Protein AF-A0A352HNA4-F1 (afdb_monomer)

Structure (mmCIF, N/CA/C/O backbone):
data_AF-A0A352HNA4-F1
#
_entry.id   AF-A0A352HNA4-F1
#
loop_
_atom_site.group_PDB
_atom_site.id
_atom_site.type_symbol
_atom_site.label_atom_id
_atom_site.label_alt_id
_atom_site.label_comp_id
_atom_site.label_asym_id
_atom_site.label_entity_id
_atom_site.label_seq_id
_atom_site.pdbx_PDB_ins_code
_atom_site.Cartn_x
_atom_site.Cartn_y
_atom_site.Cartn_z
_atom_site.occupancy
_atom_site.B_iso_or_equiv
_atom_site.auth_seq_id
_atom_site.auth_comp_id
_atom_site.auth_asym_id
_atom_site.auth_atom_id
_atom_site.pdbx_PDB_model_num
ATOM 1 N N . MET A 1 1 ? 12.534 5.292 6.361 1.00 40.81 1 MET A N 1
ATOM 2 C CA . MET A 1 1 ? 12.050 6.689 6.329 1.00 40.81 1 MET A CA 1
ATOM 3 C C . MET A 1 1 ? 10.908 6.741 5.325 1.00 40.81 1 MET A C 1
ATOM 5 O O . MET A 1 1 ? 11.151 6.513 4.149 1.00 40.81 1 MET A O 1
ATOM 9 N N . PHE A 1 2 ? 9.663 6.912 5.771 1.00 53.41 2 PHE A N 1
ATOM 10 C CA . PHE A 1 2 ? 8.498 7.028 4.883 1.00 53.41 2 PHE A CA 1
ATOM 11 C C . PHE A 1 2 ? 8.170 8.506 4.660 1.00 53.41 2 PHE A C 1
ATOM 13 O O . PHE A 1 2 ? 8.386 9.325 5.550 1.00 53.41 2 PHE A O 1
ATOM 20 N N . ILE A 1 3 ? 7.695 8.856 3.463 1.00 56.31 3 ILE A N 1
ATOM 21 C CA . ILE A 1 3 ? 7.372 10.242 3.120 1.00 56.31 3 ILE A CA 1
ATOM 22 C C . ILE A 1 3 ? 5.855 10.395 3.152 1.00 56.31 3 ILE A C 1
ATOM 24 O O . ILE A 1 3 ? 5.132 9.811 2.341 1.00 56.31 3 ILE A O 1
ATOM 28 N N . LEU A 1 4 ? 5.376 11.196 4.100 1.00 54.31 4 LEU A N 1
ATOM 29 C CA . LEU A 1 4 ? 4.003 11.681 4.100 1.00 54.31 4 LEU A CA 1
ATOM 30 C C . LEU A 1 4 ? 3.920 12.816 3.079 1.00 54.31 4 LEU A C 1
ATOM 32 O O . LEU A 1 4 ? 4.580 13.843 3.230 1.00 54.31 4 LEU A O 1
ATOM 36 N N . VAL A 1 5 ? 3.137 12.621 2.018 1.00 55.47 5 VAL A N 1
ATOM 37 C CA . VAL A 1 5 ? 2.938 13.637 0.983 1.00 55.47 5 VAL A CA 1
ATOM 38 C C . VAL A 1 5 ? 1.537 14.208 1.169 1.00 55.47 5 VAL A C 1
ATOM 40 O O . VAL A 1 5 ? 0.538 13.599 0.788 1.00 55.47 5 VAL A O 1
ATOM 43 N N . LYS A 1 6 ? 1.438 15.399 1.765 1.00 45.88 6 LYS A N 1
ATOM 44 C CA . LYS A 1 6 ? 0.175 16.14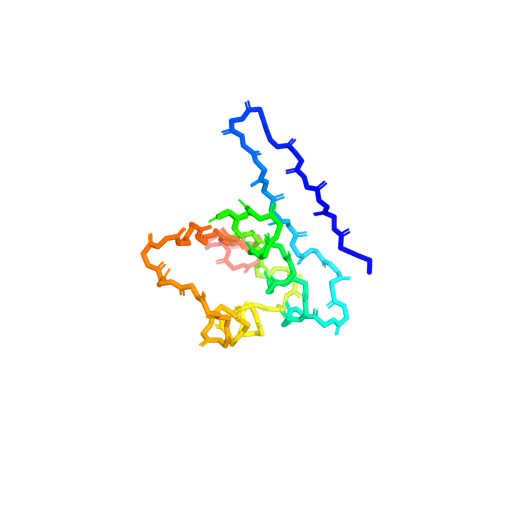6 1.794 1.00 45.88 6 LYS A CA 1
ATOM 45 C C . LYS A 1 6 ? -0.109 16.630 0.372 1.00 45.88 6 LYS A C 1
ATOM 47 O O . LYS A 1 6 ? 0.616 17.471 -0.150 1.00 45.88 6 LYS A O 1
ATOM 52 N N . THR A 1 7 ? -1.128 16.071 -0.272 1.00 51.44 7 THR A N 1
ATOM 53 C CA . THR A 1 7 ? -1.577 16.537 -1.590 1.00 51.44 7 THR A CA 1
ATOM 54 C C . THR A 1 7 ? -2.659 17.600 -1.420 1.00 51.44 7 THR A C 1
ATOM 56 O O . THR A 1 7 ? -3.329 17.648 -0.388 1.00 51.44 7 THR A O 1
ATOM 59 N N . ALA A 1 8 ? -2.833 18.467 -2.419 1.00 48.25 8 ALA A N 1
ATOM 60 C CA . ALA A 1 8 ? -3.790 19.578 -2.374 1.00 48.25 8 ALA A CA 1
ATOM 61 C C . ALA A 1 8 ? -5.256 19.139 -2.157 1.00 48.25 8 ALA A C 1
ATOM 63 O O . ALA A 1 8 ? -6.073 19.940 -1.718 1.00 48.25 8 ALA A O 1
ATOM 64 N N . THR A 1 9 ? -5.581 17.871 -2.425 1.00 53.31 9 THR A N 1
ATOM 65 C CA . THR A 1 9 ? -6.926 17.285 -2.310 1.00 53.31 9 THR A CA 1
ATOM 66 C C . THR A 1 9 ? -7.067 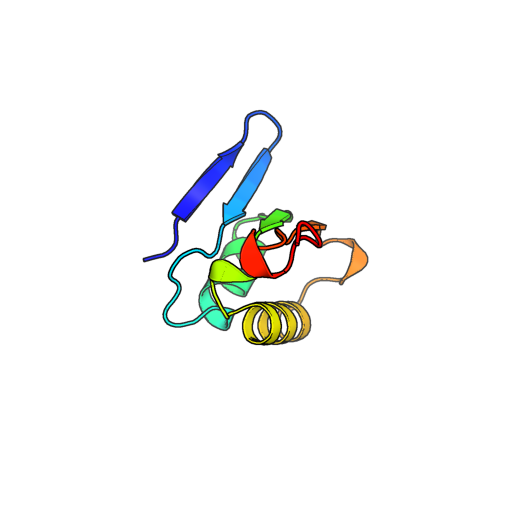16.274 -1.163 1.00 53.31 9 THR A C 1
ATOM 68 O O . THR A 1 9 ? -8.139 15.698 -0.997 1.00 53.31 9 THR A O 1
ATOM 71 N N . GLY A 1 10 ? -6.017 16.043 -0.358 1.00 60.59 10 GLY A N 1
ATOM 72 C CA . GLY A 1 10 ? -6.059 15.090 0.757 1.00 60.59 10 GLY A CA 1
ATOM 73 C C . GLY A 1 10 ? -4.696 14.574 1.237 1.00 60.59 10 GLY A C 1
ATOM 74 O O . GLY A 1 10 ? -3.644 14.806 0.631 1.00 60.59 10 GLY A O 1
ATOM 75 N N . LEU A 1 11 ? -4.717 13.856 2.362 1.00 63.56 11 LEU A N 1
ATOM 76 C CA . LEU A 1 11 ? -3.562 13.175 2.951 1.00 63.56 11 LEU A CA 1
ATOM 77 C C . LEU A 1 11 ? -3.239 11.906 2.135 1.00 63.56 11 LEU A C 1
ATOM 79 O O . LEU A 1 11 ? -4.067 10.998 2.047 1.00 63.56 11 LEU A O 1
ATOM 83 N N . ARG A 1 12 ? -2.044 11.834 1.528 1.00 67.06 12 ARG A N 1
ATOM 84 C CA . ARG A 1 12 ? -1.577 10.665 0.766 1.00 67.06 12 ARG A CA 1
ATOM 85 C C . ARG A 1 12 ? -0.286 10.103 1.354 1.00 67.06 12 ARG A C 1
ATOM 87 O O . ARG A 1 12 ? 0.691 10.824 1.555 1.00 67.06 12 ARG A O 1
ATOM 94 N N . LEU A 1 13 ? -0.263 8.796 1.594 1.00 67.62 13 LEU A N 1
ATOM 95 C CA . LEU A 1 13 ? 0.954 8.096 1.988 1.00 67.62 13 LEU A CA 1
ATOM 96 C C . LEU A 1 13 ? 1.687 7.640 0.724 1.00 67.62 13 LEU A C 1
ATOM 98 O O . LEU A 1 13 ? 1.100 6.942 -0.099 1.00 67.62 13 LEU A O 1
ATOM 102 N N . CYS A 1 14 ? 2.966 7.993 0.571 1.00 70.00 14 CYS A N 1
ATOM 103 C CA . CYS A 1 14 ? 3.817 7.453 -0.491 1.00 70.00 14 CYS A CA 1
ATOM 104 C C . CYS A 1 14 ? 4.969 6.643 0.118 1.00 70.00 14 CYS A C 1
ATOM 106 O O . CYS A 1 14 ? 5.807 7.167 0.856 1.00 70.00 14 CYS A O 1
ATOM 108 N N . ILE A 1 15 ? 5.027 5.351 -0.203 1.00 67.31 15 ILE A N 1
ATOM 109 C CA . ILE A 1 15 ? 5.942 4.399 0.434 1.00 67.31 15 ILE A CA 1
ATOM 110 C C . ILE A 1 15 ? 7.184 4.212 -0.447 1.00 67.31 15 ILE A C 1
ATOM 112 O O . ILE A 1 15 ? 7.354 3.187 -1.102 1.00 67.31 15 ILE A O 1
ATOM 116 N N . LEU A 1 16 ? 8.045 5.233 -0.487 1.00 57.34 16 LEU A N 1
ATOM 117 C CA . LEU A 1 16 ? 9.279 5.215 -1.287 1.00 57.34 16 LEU A CA 1
ATOM 118 C C . LEU A 1 16 ? 10.392 4.346 -0.672 1.00 57.34 16 LEU A C 1
ATOM 120 O O . LEU A 1 16 ? 11.112 3.675 -1.402 1.00 57.34 16 LEU A O 1
ATOM 124 N N . TRP A 1 17 ? 10.546 4.363 0.659 1.00 55.53 17 TRP A N 1
ATOM 125 C CA . TRP A 1 17 ? 11.650 3.685 1.359 1.00 55.53 17 TRP A CA 1
ATOM 126 C C . TRP A 1 17 ? 11.255 3.260 2.788 1.00 55.53 17 TRP A C 1
ATOM 128 O O . TRP A 1 17 ? 11.858 3.647 3.798 1.00 55.53 17 TRP A O 1
ATOM 138 N N . ALA A 1 18 ? 10.162 2.500 2.893 1.00 61.44 18 ALA A N 1
ATOM 139 C CA . ALA A 1 18 ? 9.766 1.888 4.157 1.00 61.44 18 ALA A CA 1
ATOM 140 C C . ALA A 1 18 ? 10.497 0.558 4.357 1.00 61.44 18 ALA A C 1
ATOM 142 O O . ALA A 1 18 ? 10.313 -0.385 3.590 1.00 61.44 18 ALA A O 1
ATOM 143 N N . THR A 1 19 ? 11.280 0.479 5.430 1.00 64.25 19 THR A N 1
ATOM 144 C CA . THR A 1 19 ? 11.869 -0.766 5.941 1.00 64.25 19 THR A CA 1
ATOM 145 C C . THR A 1 19 ? 10.797 -1.772 6.372 1.00 64.25 19 THR A C 1
ATOM 147 O O . THR A 1 19 ? 11.020 -2.971 6.262 1.00 64.25 19 THR A O 1
ATOM 150 N N . SER A 1 20 ? 9.618 -1.294 6.792 1.00 78.12 20 SER A N 1
ATOM 151 C CA . SER A 1 20 ? 8.430 -2.112 7.069 1.00 78.12 20 SER A CA 1
ATOM 152 C C . SER A 1 20 ? 7.177 -1.473 6.449 1.00 78.12 20 SER A C 1
ATOM 154 O O . SER A 1 20 ? 6.602 -0.552 7.039 1.00 78.12 20 SER A O 1
ATOM 156 N N . PRO A 1 21 ? 6.751 -1.910 5.247 1.00 78.31 21 PRO A N 1
ATOM 157 C CA . PRO A 1 21 ? 5.528 -1.420 4.610 1.00 78.31 21 PRO A CA 1
ATOM 158 C C . PRO A 1 21 ? 4.266 -1.691 5.439 1.00 78.31 21 PRO A C 1
ATOM 160 O O . PRO A 1 21 ? 3.399 -0.826 5.492 1.00 78.31 21 PRO A O 1
ATOM 163 N N . ALA A 1 22 ? 4.206 -2.829 6.141 1.00 80.75 22 ALA A N 1
ATOM 164 C CA . ALA A 1 22 ? 3.083 -3.211 7.001 1.00 80.75 22 ALA A CA 1
ATOM 165 C C . ALA A 1 22 ? 2.794 -2.175 8.092 1.00 80.75 22 ALA A C 1
ATOM 167 O O . ALA A 1 22 ? 1.703 -1.609 8.139 1.00 80.75 22 ALA A O 1
ATOM 168 N N . ALA A 1 23 ? 3.805 -1.851 8.904 1.00 81.88 23 ALA A N 1
ATOM 169 C CA . ALA A 1 23 ? 3.654 -0.873 9.978 1.00 81.88 23 ALA A CA 1
ATOM 170 C C . ALA A 1 23 ? 3.272 0.515 9.437 1.00 81.88 23 ALA A C 1
ATOM 172 O O . ALA A 1 23 ? 2.397 1.174 9.988 1.00 81.88 23 ALA A O 1
ATOM 173 N N . CYS A 1 24 ? 3.881 0.939 8.323 1.00 84.19 24 CYS A N 1
ATOM 174 C CA . CYS A 1 24 ? 3.610 2.256 7.745 1.00 84.19 24 CYS A CA 1
ATOM 175 C C . CYS A 1 24 ? 2.172 2.388 7.225 1.00 84.19 24 CYS A C 1
ATOM 177 O O . CYS A 1 24 ? 1.561 3.440 7.393 1.00 84.19 24 CYS A O 1
ATOM 179 N N . VAL A 1 25 ? 1.645 1.353 6.561 1.00 86.81 25 VAL A N 1
ATOM 180 C CA . VAL A 1 25 ? 0.286 1.379 6.002 1.00 86.81 25 VAL A CA 1
ATOM 181 C C . VAL A 1 25 ? -0.749 1.379 7.118 1.00 86.81 25 VAL A C 1
ATOM 183 O O . VAL A 1 25 ? -1.623 2.241 7.094 1.00 86.81 25 VAL A O 1
ATOM 186 N N . CYS A 1 26 ? -0.636 0.488 8.109 1.00 86.75 26 CYS A N 1
ATOM 187 C CA . CYS A 1 26 ? -1.636 0.434 9.177 1.00 86.75 26 CYS A CA 1
ATOM 188 C C . CYS A 1 26 ? -1.618 1.708 10.028 1.00 86.75 26 CYS A C 1
ATOM 190 O O . CYS A 1 26 ? -2.674 2.297 10.232 1.00 86.75 26 CYS A O 1
ATOM 192 N N . GLN A 1 27 ? -0.440 2.234 10.384 1.00 86.44 27 GLN A N 1
ATOM 193 C CA . GLN A 1 27 ? -0.350 3.527 11.077 1.00 86.44 27 GLN A CA 1
ATOM 194 C C . GLN A 1 27 ? -0.954 4.672 10.260 1.00 86.44 27 GLN A C 1
ATOM 196 O O . GLN A 1 27 ? -1.616 5.549 10.808 1.00 86.44 27 GLN A O 1
ATOM 201 N N . ALA A 1 28 ? -0.746 4.691 8.940 1.00 84.88 28 ALA A N 1
ATOM 202 C CA . ALA A 1 28 ? -1.353 5.711 8.096 1.00 84.88 28 ALA A CA 1
ATOM 203 C C . ALA A 1 28 ? -2.884 5.591 8.069 1.00 84.88 28 ALA A C 1
ATOM 205 O O . ALA A 1 28 ? -3.571 6.609 8.125 1.00 84.88 28 ALA A O 1
ATOM 206 N N . ILE A 1 29 ? -3.423 4.372 8.014 1.00 87.06 29 ILE A N 1
ATOM 207 C CA . ILE A 1 29 ? -4.868 4.125 8.083 1.00 87.06 29 ILE A CA 1
ATOM 208 C C . ILE A 1 29 ? -5.430 4.577 9.439 1.00 87.06 29 ILE A C 1
ATOM 210 O O . ILE A 1 29 ? -6.435 5.294 9.451 1.00 87.06 29 ILE A O 1
ATOM 214 N N . GLU A 1 30 ? -4.751 4.251 10.543 1.00 86.69 30 GLU A N 1
ATOM 215 C CA . GLU A 1 30 ? -5.109 4.660 11.912 1.00 86.69 30 GLU A CA 1
ATOM 216 C C . GLU A 1 30 ? -5.193 6.185 12.058 1.00 86.69 30 GLU A C 1
ATOM 218 O O . GLU A 1 30 ? -6.136 6.702 12.651 1.00 86.69 30 GLU A O 1
ATOM 223 N N . VAL A 1 31 ? -4.254 6.932 11.463 1.00 86.25 31 VAL A N 1
ATOM 224 C CA . VAL A 1 31 ? -4.266 8.408 11.501 1.00 86.25 31 VAL A CA 1
ATOM 225 C C . VAL A 1 31 ? -5.140 9.047 10.407 1.00 86.25 31 VAL A C 1
ATOM 227 O O . VAL A 1 31 ? -5.133 10.268 10.246 1.00 86.25 31 VAL A O 1
ATOM 230 N N . GLY A 1 32 ? -5.902 8.246 9.651 1.00 86.62 32 GLY A N 1
ATOM 231 C CA . GLY A 1 32 ? -6.944 8.721 8.731 1.00 86.62 32 GLY A CA 1
ATOM 232 C C . GLY A 1 32 ? -6.560 8.812 7.249 1.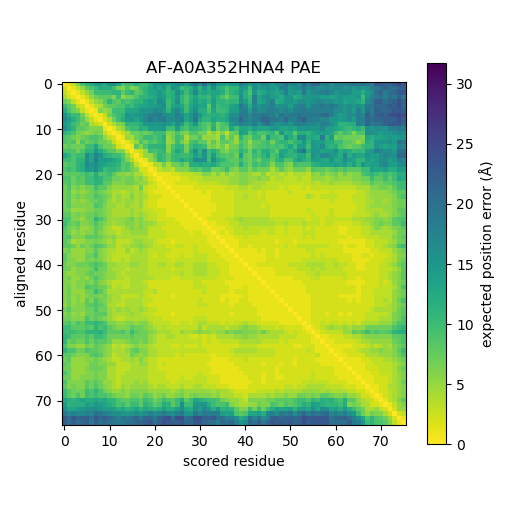00 86.62 32 GLY A C 1
ATOM 233 O O . GLY A 1 32 ? -7.338 9.331 6.448 1.00 86.62 32 GLY A O 1
ATOM 234 N N . TYR A 1 33 ? -5.395 8.312 6.829 1.00 87.06 33 TYR A N 1
ATOM 235 C CA . TYR A 1 33 ? -5.072 8.220 5.402 1.00 87.06 33 TYR A CA 1
ATOM 236 C C . TYR A 1 33 ? -5.927 7.139 4.742 1.00 87.06 33 TYR A C 1
ATOM 238 O O . TYR A 1 33 ? -6.075 6.031 5.254 1.00 87.06 33 TYR A O 1
ATOM 246 N N . ARG A 1 34 ? -6.456 7.454 3.561 1.00 89.38 34 ARG A N 1
ATOM 247 C CA . ARG A 1 34 ? -7.174 6.497 2.704 1.00 89.38 34 ARG A CA 1
ATOM 248 C C . ARG A 1 34 ? -6.567 6.376 1.310 1.00 89.38 34 ARG A C 1
ATOM 250 O O . ARG A 1 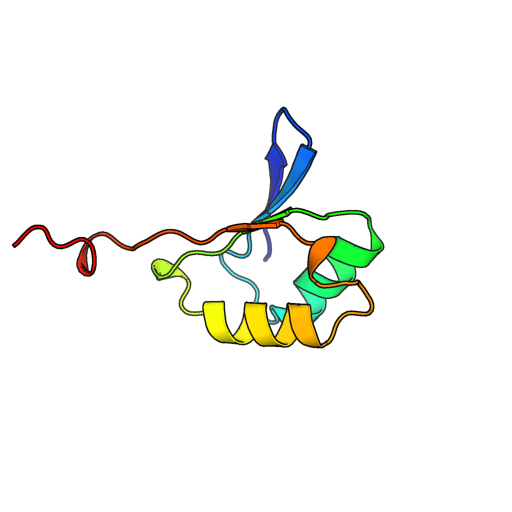34 ? -6.983 5.532 0.531 1.00 89.38 34 ARG A O 1
ATOM 257 N N . SER A 1 35 ? -5.544 7.175 0.997 1.00 90.12 35 SER A N 1
ATOM 258 C CA . SER A 1 35 ? -4.800 7.092 -0.262 1.00 90.12 35 SER A CA 1
ATOM 259 C C . SER A 1 35 ? -3.384 6.565 -0.027 1.00 90.12 35 SER A C 1
ATOM 261 O O . SER A 1 35 ? -2.563 7.239 0.604 1.00 90.12 35 SER A O 1
ATOM 263 N N . ILE A 1 36 ? -3.095 5.374 -0.556 1.00 88.88 36 ILE A N 1
ATOM 264 C CA . ILE A 1 36 ? -1.809 4.679 -0.439 1.00 88.88 36 ILE A CA 1
ATOM 265 C C . ILE A 1 36 ? -1.141 4.626 -1.817 1.00 88.88 36 ILE A C 1
ATOM 267 O O . ILE A 1 36 ? -1.731 4.190 -2.804 1.00 88.88 36 ILE A O 1
ATOM 271 N N . GLY A 1 37 ? 0.099 5.101 -1.906 1.00 90.69 37 GLY A N 1
ATOM 272 C CA . GLY A 1 37 ? 0.877 5.173 -3.138 1.00 90.69 37 GLY A CA 1
ATOM 273 C C . GLY A 1 37 ? 2.155 4.337 -3.086 1.00 90.69 37 GLY A C 1
ATOM 274 O O . GLY A 1 37 ? 2.961 4.472 -2.165 1.00 90.69 37 GLY A O 1
ATOM 275 N N . THR A 1 38 ? 2.380 3.550 -4.134 1.00 91.12 38 THR A N 1
ATOM 276 C CA . THR A 1 38 ? 3.632 2.835 -4.418 1.00 91.12 38 THR A CA 1
ATOM 277 C C . THR A 1 38 ? 4.086 3.086 -5.875 1.00 91.12 38 THR A C 1
ATOM 279 O O . THR A 1 38 ? 3.590 4.004 -6.545 1.00 91.12 38 THR A O 1
ATOM 282 N N . ALA A 1 39 ? 5.111 2.375 -6.336 1.00 90.06 39 ALA A N 1
ATOM 283 C CA . ALA A 1 39 ? 5.603 2.313 -7.704 1.00 90.06 39 ALA A CA 1
ATOM 284 C C . ALA A 1 39 ? 6.392 1.012 -7.906 1.00 90.06 39 ALA A C 1
ATOM 286 O O . ALA A 1 39 ? 7.067 0.547 -6.986 1.00 90.06 39 ALA A O 1
ATOM 287 N N . GLN A 1 40 ? 6.419 0.500 -9.137 1.00 90.19 40 GLN A N 1
ATOM 288 C CA . GLN A 1 40 ? 7.237 -0.663 -9.502 1.00 90.19 40 GLN A CA 1
ATOM 289 C C . GLN A 1 40 ? 8.722 -0.464 -9.164 1.00 90.19 40 GLN A C 1
ATOM 291 O O . GLN A 1 40 ? 9.386 -1.388 -8.704 1.00 90.19 40 GLN A O 1
ATOM 296 N N . ALA A 1 41 ? 9.231 0.762 -9.330 1.00 87.94 41 ALA A N 1
ATOM 297 C CA . ALA A 1 41 ? 10.608 1.129 -8.997 1.00 87.94 41 ALA A CA 1
ATOM 298 C C . ALA A 1 41 ? 10.955 0.979 -7.502 1.00 87.94 41 ALA A C 1
ATOM 300 O O . ALA A 1 41 ? 12.132 0.996 -7.153 1.00 87.94 41 ALA A O 1
ATOM 301 N N . TYR A 1 42 ? 9.961 0.853 -6.614 1.00 86.56 42 TYR A N 1
ATOM 302 C CA . TYR A 1 42 ? 10.183 0.697 -5.171 1.00 86.56 42 TYR A CA 1
ATOM 303 C C . TYR A 1 42 ? 10.273 -0.772 -4.740 1.00 86.56 42 TYR A C 1
ATOM 305 O O . TYR A 1 42 ? 10.596 -1.038 -3.585 1.00 86.56 42 TYR A O 1
ATOM 313 N N . PHE A 1 43 ? 9.964 -1.722 -5.634 1.00 88.75 43 PHE A N 1
ATOM 314 C CA . PHE A 1 43 ? 10.029 -3.167 -5.380 1.00 88.75 43 PHE A CA 1
ATOM 315 C C . PHE A 1 43 ? 9.297 -3.622 -4.101 1.00 88.75 43 PHE A C 1
ATOM 317 O O . PHE A 1 43 ? 9.719 -4.560 -3.427 1.00 88.75 43 PHE A O 1
ATOM 324 N N . ASN A 1 44 ? 8.197 -2.952 -3.743 1.00 89.44 44 ASN A N 1
ATOM 325 C CA . ASN A 1 44 ? 7.467 -3.209 -2.499 1.00 89.44 44 ASN A CA 1
ATOM 326 C C . ASN A 1 44 ? 5.957 -3.432 -2.687 1.00 89.44 44 ASN A C 1
AT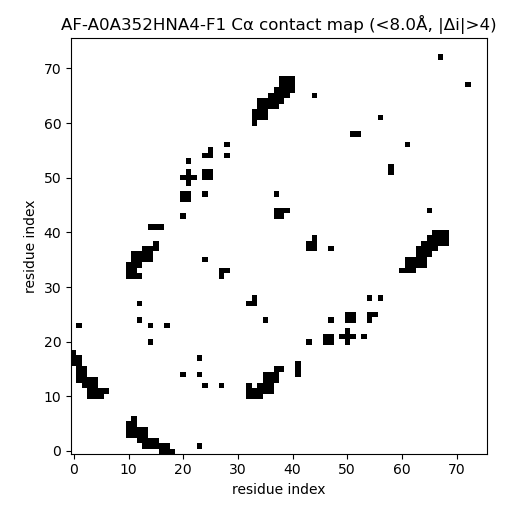OM 328 O O . ASN A 1 44 ? 5.250 -3.555 -1.693 1.00 89.44 44 ASN A O 1
ATOM 332 N N . GLU A 1 45 ? 5.461 -3.531 -3.926 1.00 91.62 45 GLU A N 1
ATOM 333 C CA . GLU A 1 45 ? 4.026 -3.669 -4.230 1.00 91.62 45 GLU A CA 1
ATOM 334 C C . GLU A 1 45 ? 3.379 -4.868 -3.519 1.00 91.62 45 GLU A C 1
ATOM 336 O O . GLU A 1 45 ? 2.314 -4.715 -2.928 1.00 91.62 45 GLU A O 1
ATOM 341 N N . ALA A 1 46 ? 4.052 -6.025 -3.493 1.00 92.75 46 ALA A N 1
ATOM 342 C CA . ALA A 1 46 ? 3.572 -7.211 -2.778 1.00 92.75 46 ALA A CA 1
ATOM 343 C C . ALA A 1 46 ? 3.420 -6.949 -1.270 1.00 92.75 46 ALA A C 1
ATOM 345 O O . ALA A 1 46 ? 2.356 -7.176 -0.704 1.00 92.75 46 ALA A O 1
ATOM 346 N N . ARG A 1 47 ? 4.445 -6.355 -0.645 1.00 90.75 47 ARG A N 1
ATOM 347 C CA . ARG A 1 47 ? 4.433 -6.004 0.785 1.00 90.75 47 ARG A CA 1
ATOM 348 C C . ARG A 1 47 ? 3.378 -4.951 1.122 1.00 90.75 47 ARG A C 1
ATOM 350 O O . ARG A 1 47 ? 2.837 -4.957 2.219 1.00 90.75 47 ARG A O 1
ATOM 357 N N . VAL A 1 48 ? 3.099 -4.025 0.202 1.00 91.06 48 VAL A N 1
ATOM 358 C CA . VAL A 1 48 ? 2.005 -3.052 0.353 1.00 91.06 48 VAL A CA 1
ATOM 359 C C . VAL A 1 48 ? 0.646 -3.750 0.253 1.00 91.06 48 VAL A C 1
ATOM 361 O O . VAL A 1 48 ? -0.252 -3.419 1.019 1.00 91.06 48 VAL A O 1
ATOM 364 N N . GLY A 1 49 ? 0.495 -4.727 -0.645 1.00 92.50 49 GLY A N 1
ATOM 365 C CA . GLY A 1 49 ? -0.711 -5.552 -0.739 1.00 92.50 49 GLY A CA 1
ATOM 366 C C . GLY A 1 49 ? -0.971 -6.359 0.534 1.00 92.50 49 GLY A C 1
ATOM 367 O O . GLY A 1 49 ? -2.075 -6.308 1.068 1.00 92.50 49 GLY A O 1
ATOM 368 N N . GLU A 1 50 ? 0.058 -7.029 1.056 1.00 92.56 50 GLU A N 1
ATOM 369 C CA . GLU A 1 50 ? 0.012 -7.752 2.336 1.00 92.56 50 GLU A CA 1
ATOM 370 C C . GLU A 1 50 ? -0.356 -6.824 3.496 1.00 92.56 50 GLU A C 1
ATOM 372 O O . GLU A 1 50 ? -1.212 -7.156 4.311 1.00 92.56 50 GLU A O 1
ATOM 377 N N . ALA A 1 51 ? 0.248 -5.634 3.539 1.00 90.19 51 ALA A N 1
ATOM 378 C CA . ALA A 1 51 ? -0.053 -4.629 4.545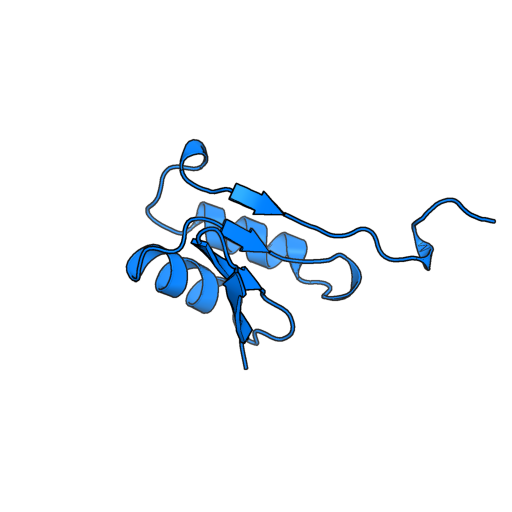 1.00 90.19 51 ALA A CA 1
ATOM 379 C C . ALA A 1 51 ? -1.528 -4.217 4.519 1.00 90.19 51 ALA A C 1
ATOM 381 O O . ALA A 1 51 ? -2.189 -4.264 5.545 1.00 90.19 51 ALA A O 1
ATOM 382 N N . ILE A 1 52 ? -2.056 -3.865 3.342 1.00 91.38 52 ILE A N 1
ATOM 383 C CA . ILE A 1 52 ? -3.464 -3.479 3.176 1.00 91.38 52 ILE A CA 1
ATOM 384 C C . ILE A 1 52 ? -4.402 -4.616 3.596 1.00 91.38 52 ILE A C 1
ATOM 386 O O . ILE A 1 52 ? -5.407 -4.350 4.240 1.00 91.38 52 ILE A O 1
ATOM 390 N N . ALA A 1 53 ? -4.074 -5.865 3.257 1.00 92.06 53 ALA A N 1
ATOM 391 C CA . ALA A 1 53 ? -4.879 -7.026 3.631 1.00 92.06 53 ALA A CA 1
ATOM 392 C C . ALA A 1 53 ? -4.850 -7.332 5.141 1.00 92.06 53 ALA A C 1
ATOM 394 O O . ALA A 1 53 ? -5.761 -7.986 5.640 1.00 92.06 53 ALA A O 1
ATOM 395 N N . GLY A 1 54 ? -3.803 -6.897 5.848 1.00 89.94 54 GLY A N 1
ATOM 396 C CA . GLY A 1 54 ? -3.633 -7.105 7.285 1.00 89.94 54 GLY A CA 1
ATOM 397 C C . GLY A 1 54 ? -4.126 -5.959 8.172 1.00 89.94 54 GLY A C 1
ATOM 398 O O . GLY A 1 54 ? -4.159 -6.135 9.388 1.00 89.94 54 GLY A O 1
ATOM 399 N N . CYS A 1 55 ? -4.479 -4.799 7.611 1.00 86.81 55 CYS A N 1
ATOM 400 C CA . CYS A 1 55 ? -5.032 -3.690 8.389 1.00 86.81 55 CYS A CA 1
ATOM 401 C C . CYS A 1 55 ? -6.560 -3.812 8.513 1.00 86.81 55 CYS A C 1
ATOM 403 O O . CYS A 1 55 ? -7.2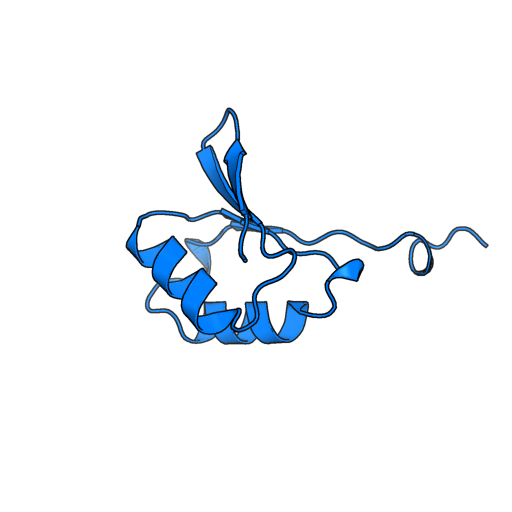33 -4.295 7.604 1.00 86.81 55 CYS A O 1
ATOM 405 N N . ASP A 1 56 ? -7.106 -3.324 9.626 1.00 86.25 56 ASP A N 1
ATOM 406 C CA . ASP A 1 56 ? -8.535 -3.394 9.955 1.00 86.25 56 ASP A CA 1
ATOM 407 C C . ASP A 1 56 ? -9.333 -2.266 9.271 1.00 86.25 56 ASP A C 1
ATOM 409 O O . ASP A 1 56 ? -9.849 -1.348 9.903 1.00 86.25 56 ASP A O 1
ATOM 413 N N . GLU A 1 57 ? -9.339 -2.268 7.937 1.00 90.31 57 GLU A N 1
ATOM 414 C CA . GLU A 1 57 ? -10.097 -1.322 7.117 1.00 90.31 57 GLU A CA 1
ATOM 415 C C . GLU A 1 57 ? -10.599 -2.022 5.854 1.00 90.31 57 GLU A C 1
ATOM 417 O O . GLU A 1 57 ? -9.899 -2.835 5.241 1.00 90.31 57 GLU A O 1
ATOM 422 N N . ALA A 1 58 ? -11.823 -1.697 5.443 1.00 92.38 58 ALA A N 1
ATOM 423 C CA . ALA A 1 58 ? -12.421 -2.336 4.287 1.00 92.38 58 ALA A CA 1
ATOM 424 C C . ALA A 1 58 ? -11.666 -1.947 3.002 1.00 92.38 58 ALA A C 1
ATOM 426 O O . ALA A 1 58 ? -11.222 -0.808 2.818 1.00 92.38 58 ALA A O 1
ATOM 427 N N . ARG A 1 59 ? -11.475 -2.905 2.084 1.00 93.31 59 ARG A N 1
ATOM 428 C CA . ARG A 1 59 ? -10.664 -2.680 0.875 1.00 93.31 59 ARG A CA 1
ATOM 429 C C . ARG A 1 59 ? -11.216 -1.536 0.020 1.00 93.31 59 ARG A C 1
ATOM 431 O O . ARG A 1 59 ? -10.430 -0.805 -0.576 1.00 93.31 59 ARG A O 1
ATOM 438 N N . ASP A 1 60 ? -12.528 -1.385 -0.056 1.00 94.62 60 ASP A N 1
ATOM 439 C CA . ASP A 1 60 ? -13.245 -0.320 -0.766 1.00 94.62 60 ASP A CA 1
ATOM 440 C C . ASP A 1 60 ? -13.027 1.079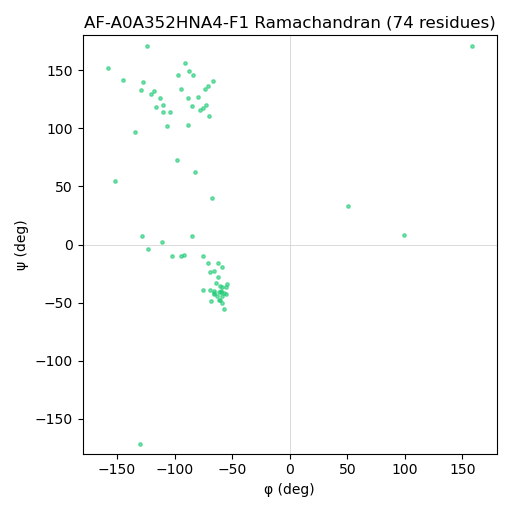 -0.167 1.00 94.62 60 ASP A C 1
ATOM 442 O O . ASP A 1 60 ? -13.083 2.066 -0.901 1.00 94.62 60 ASP A O 1
ATOM 446 N N . CYS A 1 61 ? -12.652 1.178 1.111 1.00 91.00 61 CYS A N 1
ATOM 447 C CA . CYS A 1 61 ? -12.251 2.434 1.746 1.00 91.00 61 CYS A CA 1
ATOM 448 C C . CYS A 1 61 ? -10.844 2.910 1.336 1.00 91.00 61 CYS A C 1
ATOM 450 O O . CYS A 1 61 ? -10.457 4.032 1.664 1.00 91.00 61 CYS A O 1
ATOM 452 N N . ILE A 1 62 ? -10.051 2.085 0.638 1.00 90.75 62 ILE A N 1
ATOM 453 C CA . ILE A 1 62 ? -8.640 2.369 0.335 1.00 90.75 62 ILE A CA 1
ATOM 454 C C . ILE A 1 62 ? -8.436 2.668 -1.156 1.00 90.75 62 ILE A C 1
ATOM 456 O O . ILE A 1 62 ? -8.604 1.820 -2.036 1.00 90.75 62 ILE A O 1
ATOM 460 N N . PHE A 1 63 ? -7.937 3.865 -1.454 1.00 91.50 63 PHE A N 1
ATOM 461 C CA . PHE A 1 63 ? -7.456 4.239 -2.777 1.00 91.50 63 PHE A CA 1
ATOM 462 C C . PHE A 1 63 ? -5.973 3.880 -2.937 1.00 91.50 63 PHE A C 1
ATOM 464 O O . PHE A 1 63 ? -5.087 4.583 -2.447 1.00 91.50 63 PHE A O 1
ATOM 471 N N . LEU A 1 64 ? -5.691 2.790 -3.650 1.00 91.81 64 LEU A N 1
ATOM 472 C CA . LEU A 1 64 ? -4.330 2.345 -3.956 1.00 91.81 64 LEU A CA 1
ATOM 473 C C . LEU A 1 64 ? -3.879 2.879 -5.320 1.00 91.81 64 LEU A C 1
ATOM 475 O O . LEU A 1 64 ? -4.593 2.759 -6.311 1.00 91.81 64 LEU A O 1
ATOM 479 N N . THR A 1 65 ? -2.667 3.425 -5.401 1.00 92.38 65 THR A N 1
ATOM 480 C CA . THR A 1 65 ? -2.037 3.805 -6.674 1.00 92.38 65 THR A CA 1
ATOM 481 C C . THR A 1 65 ? -0.647 3.203 -6.804 1.00 92.38 65 THR A C 1
ATOM 483 O O . THR A 1 65 ? 0.141 3.262 -5.862 1.00 92.38 65 THR A O 1
ATOM 486 N N . THR A 1 66 ? -0.304 2.738 -8.002 1.00 93.06 66 THR A N 1
ATOM 487 C CA . THR A 1 66 ? 1.072 2.401 -8.384 1.00 93.06 66 THR A CA 1
ATOM 488 C C . THR A 1 66 ? 1.508 3.173 -9.635 1.00 93.06 66 THR A C 1
ATOM 490 O O . THR A 1 66 ? 0.705 3.865 -10.260 1.00 93.06 66 THR A O 1
ATOM 493 N N . LYS A 1 67 ? 2.796 3.099 -9.975 1.00 90.88 67 LYS A N 1
ATOM 494 C CA . LYS A 1 67 ? 3.414 3.732 -11.145 1.00 90.88 67 LYS A CA 1
ATOM 495 C C . LYS A 1 67 ? 4.216 2.682 -11.903 1.00 90.88 67 LYS A C 1
ATOM 497 O O . LYS A 1 67 ? 5.005 1.959 -11.290 1.00 90.88 67 LYS A O 1
ATOM 502 N N . VAL A 1 68 ? 4.040 2.636 -13.219 1.00 91.44 68 VAL A N 1
ATOM 503 C CA . VAL A 1 68 ? 4.845 1.790 -14.107 1.00 91.44 68 VAL A CA 1
ATOM 504 C C . VAL A 1 68 ? 6.239 2.400 -14.247 1.00 91.44 68 VAL A C 1
ATOM 506 O O . VAL A 1 68 ? 6.369 3.613 -14.409 1.00 91.44 68 VAL A O 1
ATOM 509 N N . TRP A 1 69 ? 7.288 1.583 -14.137 1.00 88.75 69 TRP A N 1
ATOM 510 C CA . TRP A 1 69 ? 8.664 2.047 -14.325 1.00 88.75 69 TRP A CA 1
ATOM 511 C C . TRP A 1 69 ? 9.030 2.057 -15.813 1.00 88.75 69 TRP A C 1
ATOM 513 O O . TRP A 1 69 ? 8.595 1.183 -16.558 1.00 88.75 69 TRP A O 1
ATOM 523 N N . ILE A 1 70 ? 9.856 3.019 -16.240 1.00 88.31 70 ILE A N 1
ATOM 524 C CA . ILE A 1 70 ? 10.154 3.276 -17.661 1.00 88.31 70 ILE A CA 1
ATOM 525 C C . ILE A 1 70 ? 10.671 2.047 -18.424 1.00 88.31 70 ILE A C 1
ATOM 527 O O . ILE A 1 70 ? 10.299 1.868 -19.571 1.00 88.31 70 ILE A O 1
ATOM 531 N N . HIS A 1 71 ? 11.431 1.147 -17.785 1.00 82.94 71 HIS A N 1
ATOM 532 C CA . HIS A 1 71 ? 11.923 -0.084 -18.431 1.00 82.94 71 HIS A CA 1
ATOM 533 C C . HIS A 1 71 ? 10.834 -1.137 -18.704 1.00 82.94 71 HIS A C 1
ATOM 535 O O . HIS A 1 71 ? 11.076 -2.095 -19.430 1.00 82.94 71 HIS A O 1
ATOM 541 N N . 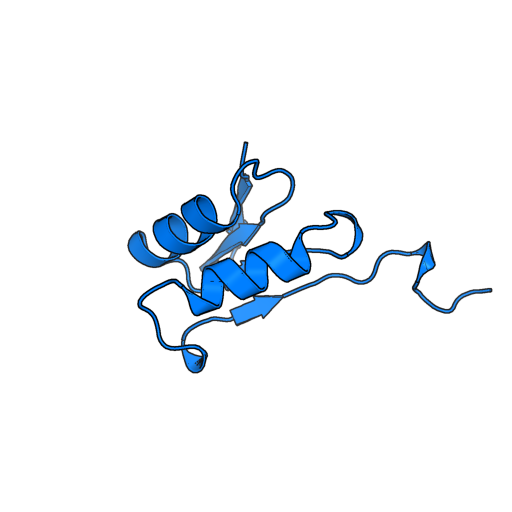LYS A 1 72 ? 9.664 -1.012 -18.064 1.00 79.69 72 LYS A N 1
ATOM 542 C CA . LYS A 1 72 ? 8.481 -1.850 -18.320 1.00 79.69 72 LYS A CA 1
ATOM 543 C C . LYS A 1 72 ? 7.441 -1.136 -19.167 1.00 79.69 72 LYS A C 1
ATOM 545 O O . LYS A 1 72 ? 6.461 -1.754 -19.575 1.00 79.69 72 LYS A O 1
ATOM 550 N N . TRP A 1 73 ? 7.614 0.164 -19.384 1.00 75.75 73 TRP A N 1
ATOM 551 C CA . TRP A 1 73 ? 6.798 0.897 -20.327 1.00 75.75 73 TRP A CA 1
ATOM 552 C C . TRP A 1 73 ? 7.244 0.455 -21.716 1.00 75.75 73 TRP A C 1
ATOM 554 O O . TRP A 1 73 ? 8.423 0.569 -22.018 1.00 75.75 73 TRP A O 1
ATOM 564 N N . GLY A 1 74 ? 6.334 -0.107 -22.515 1.00 67.56 74 GLY A N 1
ATOM 565 C CA . GLY A 1 74 ? 6.614 -0.783 -23.791 1.00 67.56 74 GLY A CA 1
ATOM 566 C C . GLY A 1 74 ? 7.106 0.115 -24.932 1.00 67.56 74 GLY A C 1
ATOM 567 O O . GLY A 1 74 ? 6.675 -0.052 -26.068 1.00 67.56 74 GLY A O 1
ATOM 568 N N . VAL A 1 75 ? 7.971 1.079 -24.635 1.00 61.94 75 VAL A N 1
ATOM 569 C CA . VAL A 1 75 ? 8.850 1.699 -25.619 1.00 61.94 75 VAL A CA 1
ATOM 570 C C . VAL A 1 75 ? 10.044 0.757 -25.835 1.00 61.94 75 VAL A C 1
ATOM 572 O O . VAL A 1 75 ? 10.623 0.313 -24.842 1.00 61.94 75 VAL A O 1
ATOM 575 N N . PRO A 1 76 ? 10.346 0.378 -27.091 1.00 60.97 76 PRO A N 1
ATOM 576 C CA . PRO A 1 76 ? 11.473 -0.495 -27.414 1.00 60.97 76 PRO A CA 1
ATOM 577 C C . PRO A 1 76 ? 12.823 0.072 -26.962 1.00 60.97 76 PRO A C 1
ATOM 579 O O . PRO A 1 76 ? 12.951 1.316 -26.867 1.00 60.97 76 PRO A O 1
#

Mean predicted aligned error: 6.59 Å

pLDDT: mean 79.68, std 14.62, range [40.81, 94.62]

Radius of gyration: 12.65 Å; Cα contacts (8 Å, |Δi|>4): 118; chains: 1; bounding box: 25×27×39 Å

Solvent-accessible surface area (backbone atoms only — not comparable to full-atom values): 4526 Å² total; per-residue (Å²): 101,68,48,80,43,78,47,101,90,46,60,30,42,36,57,70,47,49,92,52,43,41,63,54,48,38,53,38,44,74,75,65,39,41,34,45,34,51,32,60,83,50,79,41,65,68,50,45,50,54,17,56,73,71,32,100,61,62,72,88,67,48,48,76,45,72,42,87,37,73,93,75,42,92,69,132

Foldseek 3Di:
DWDFDQDPVGTATEGQDDPQLLVSVQVCVVVPDQHYEYEVVSVCPVRVVVSLVPHPDDPVSHHYDYYYDPVRPPDD

Secondary structure (DSSP, 8-state):
--EEEEETTEEEEE-SS-S-HHHHHHHHHHTT--EEE--GGGT-HHHHHHHHHHSSS-GGG-EEE----GGGSS--

Nearest PDB structures (foldseek):
  3o0k-assembly1_A  TM=7.773E-01  e=1.915E-03  Brucella abortus 2308
  2wzt-assembly1_B  TM=8.059E-01  e=5.654E-03  Mycolicibacterium smegmatis MC2 155
  2wzm-assembly2_B  TM=7.111E-01  e=5.654E-03  Mycolicibacterium smegmatis MC2 155
  3vxg-assembly1_A  TM=8.964E-01  e=4.304E-02  Candida parapsilosis
  4h8n-assembly3_A  TM=9.105E-01  e=4.928E-02  Candida parapsilosis

Sequence (76 aa):
MFILVKTATGLRLCILWATSPAACVCQAIEVGYRSIGTAQAYFNEARVGEAIAGCDEARDCIFLTTKVWIHKWGVP